Protein AF-A0A821IAI5-F1 (afdb_monomer_lite)

pLDDT: mean 77.14, std 14.46, range [46.03, 96.62]

Sequence (62 aa):
STVEFNNQLQRERLQERKACFDLQTMQIHYPANRQFRLPSYLTKVGSYPLALVPGQYQDSFI

Radius of gyration: 22.67 Å; chains: 1; bounding box: 46×23×57 Å

Foldseek 3Di:
DVVVVVVVVVVCCVPPVQWDQDPVVRDIDGPPPDPPPPPPVVVPPDPPPPCPDPPDDDPPDD

Structure (mmCIF, N/CA/C/O backbone):
data_AF-A0A821IAI5-F1
#
_entry.id   AF-A0A821IAI5-F1
#
loop_
_atom_site.group_PDB
_atom_site.id
_atom_site.type_symbol
_atom_site.label_atom_id
_atom_site.label_alt_id
_atom_site.label_comp_id
_atom_site.label_asym_id
_atom_site.label_entity_id
_atom_site.label_seq_id
_atom_site.pdbx_PDB_ins_code
_atom_site.Cartn_x
_atom_site.Cartn_y
_atom_site.Cartn_z
_atom_site.occupancy
_atom_site.B_iso_or_equiv
_atom_site.auth_seq_id
_atom_site.auth_comp_id
_atom_site.auth_asym_id
_atom_site.auth_atom_id
_atom_site.pdbx_PDB_model_num
ATOM 1 N N . SER A 1 1 ? 16.525 2.658 20.037 1.00 85.31 1 SER A N 1
ATOM 2 C CA . SER A 1 1 ? 17.439 2.253 18.932 1.00 85.31 1 SER A CA 1
ATOM 3 C C . SER A 1 1 ? 16.673 2.128 17.612 1.00 85.31 1 SER A C 1
ATOM 5 O O . SER A 1 1 ? 15.462 1.944 17.650 1.00 85.31 1 SER A O 1
ATOM 7 N N . THR A 1 2 ? 17.329 2.202 16.446 1.00 90.50 2 THR A N 1
ATOM 8 C CA . THR A 1 2 ? 16.705 2.044 15.108 1.00 90.50 2 THR A CA 1
ATOM 9 C C . THR A 1 2 ? 15.904 0.741 14.982 1.00 90.50 2 THR A C 1
ATOM 11 O O . THR A 1 2 ? 14.859 0.700 14.337 1.00 90.50 2 THR A O 1
ATOM 14 N N . VAL A 1 3 ? 16.366 -0.319 15.653 1.00 94.69 3 VAL A N 1
ATOM 15 C CA . VAL A 1 3 ? 15.694 -1.628 15.710 1.00 94.69 3 VAL A CA 1
ATOM 16 C C . VAL A 1 3 ? 14.376 -1.560 16.484 1.00 94.69 3 VAL A C 1
ATOM 18 O O . VAL A 1 3 ? 13.369 -2.109 16.044 1.00 94.69 3 VAL A O 1
ATOM 21 N N . GLU A 1 4 ? 14.355 -0.857 17.615 1.00 94.69 4 GLU A N 1
ATOM 22 C CA . GLU A 1 4 ? 13.151 -0.718 18.442 1.00 94.69 4 GLU A CA 1
ATOM 23 C C . GLU A 1 4 ? 12.074 0.093 17.732 1.00 94.69 4 GLU A C 1
ATOM 25 O O . GLU A 1 4 ? 10.908 -0.290 17.754 1.00 94.69 4 GLU A O 1
ATOM 30 N N . PHE A 1 5 ? 12.476 1.154 17.029 1.00 94.62 5 PHE A N 1
ATOM 31 C CA . PHE A 1 5 ? 11.560 1.944 16.215 1.00 94.62 5 PHE A CA 1
ATOM 32 C C . PHE A 1 5 ? 10.912 1.100 15.108 1.00 94.62 5 PHE A C 1
ATOM 34 O O . PHE A 1 5 ? 9.699 1.151 14.919 1.00 94.62 5 PHE A O 1
ATOM 41 N N . ASN A 1 6 ? 11.694 0.266 14.412 1.00 94.25 6 ASN A N 1
ATOM 42 C CA . ASN A 1 6 ? 11.156 -0.633 13.388 1.00 94.25 6 ASN A CA 1
ATOM 43 C C . ASN A 1 6 ? 10.181 -1.658 13.993 1.00 94.25 6 ASN A C 1
ATOM 45 O O . ASN A 1 6 ? 9.083 -1.849 13.476 1.00 94.25 6 ASN A O 1
ATOM 49 N N . ASN A 1 7 ? 10.533 -2.263 15.131 1.00 94.19 7 ASN A N 1
ATOM 50 C CA . ASN A 1 7 ? 9.643 -3.192 15.830 1.00 94.19 7 ASN A CA 1
ATOM 51 C C . ASN A 1 7 ? 8.328 -2.529 16.251 1.00 94.19 7 ASN A C 1
ATOM 53 O O . ASN A 1 7 ? 7.259 -3.111 16.059 1.00 94.19 7 ASN A O 1
ATOM 57 N N . GLN A 1 8 ? 8.390 -1.308 16.781 1.00 93.81 8 GLN A N 1
ATOM 58 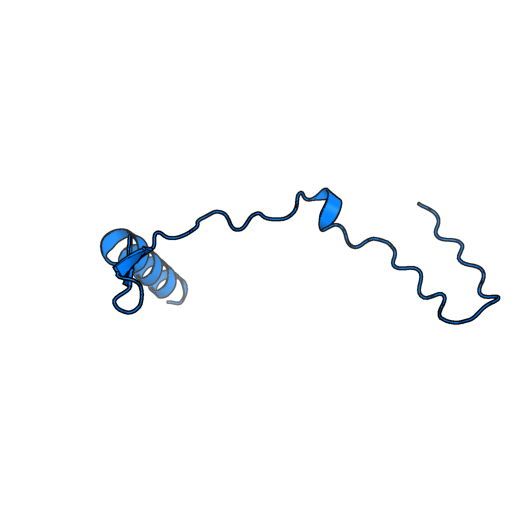C CA . GLN A 1 8 ? 7.201 -0.551 17.151 1.00 93.81 8 GLN A CA 1
ATOM 59 C C . GLN A 1 8 ? 6.321 -0.262 15.927 1.00 93.81 8 GLN A C 1
ATOM 61 O O . GLN A 1 8 ? 5.125 -0.549 15.952 1.00 93.81 8 GLN A O 1
ATOM 66 N N . LEU A 1 9 ? 6.920 0.201 14.829 1.00 91.81 9 LEU A N 1
ATOM 67 C CA . LEU A 1 9 ? 6.220 0.490 13.578 1.00 91.81 9 LEU A CA 1
ATOM 68 C C . LEU A 1 9 ? 5.521 -0.754 13.001 1.00 91.81 9 LEU A C 1
ATOM 70 O O . LEU A 1 9 ? 4.370 -0.684 12.566 1.00 91.81 9 LEU A O 1
ATOM 74 N N . GLN A 1 10 ? 6.196 -1.908 12.999 1.00 89.38 10 GLN A N 1
ATOM 75 C CA . GLN A 1 10 ? 5.602 -3.167 12.540 1.00 89.38 10 GLN A CA 1
ATOM 76 C C . GLN A 1 10 ? 4.449 -3.602 13.444 1.00 89.38 10 GLN A C 1
ATOM 78 O O . GLN A 1 10 ? 3.422 -4.068 12.946 1.00 89.38 10 GLN A O 1
ATOM 83 N N . ARG A 1 11 ? 4.588 -3.420 14.762 1.00 90.81 11 ARG A N 1
ATOM 84 C CA . ARG A 1 11 ? 3.533 -3.738 15.725 1.00 90.81 11 ARG A CA 1
ATOM 85 C C . ARG A 1 11 ? 2.288 -2.884 15.486 1.00 90.81 11 ARG A C 1
ATOM 87 O O . ARG A 1 11 ? 1.207 -3.447 15.355 1.00 90.81 11 ARG A O 1
ATOM 94 N N . GLU A 1 12 ? 2.442 -1.569 15.351 1.00 89.75 12 GLU A N 1
ATOM 95 C CA . GLU A 1 12 ? 1.342 -0.643 15.035 1.00 89.75 12 GLU A CA 1
ATOM 96 C C . GLU A 1 12 ? 0.685 -0.989 13.691 1.00 89.75 12 GLU A C 1
ATOM 98 O O . GLU A 1 12 ? -0.538 -1.087 13.589 1.00 89.75 12 GLU A O 1
ATOM 103 N N . ARG A 1 13 ? 1.488 -1.276 12.655 1.00 85.75 13 ARG A N 1
ATOM 104 C CA . ARG A 1 13 ? 0.978 -1.708 11.346 1.00 85.75 13 ARG A CA 1
ATOM 105 C C . ARG A 1 13 ? 0.116 -2.967 11.457 1.00 85.75 13 ARG A C 1
ATOM 107 O O . ARG A 1 13 ? -0.948 -3.035 10.846 1.00 85.75 13 ARG A O 1
ATOM 114 N N . LEU A 1 14 ? 0.585 -3.968 12.201 1.00 83.81 14 LEU A N 1
ATOM 115 C CA . LEU A 1 14 ? -0.113 -5.240 12.347 1.00 83.81 14 LEU A CA 1
ATOM 116 C C . LEU A 1 14 ? -1.315 -5.155 13.277 1.00 83.81 14 LEU A C 1
ATOM 118 O O . LEU A 1 14 ? -2.238 -5.926 13.076 1.00 83.81 14 LEU A O 1
ATOM 122 N N . GLN A 1 15 ? -1.320 -4.302 14.296 1.00 84.00 15 GLN A N 1
ATOM 123 C CA . GLN A 1 15 ? -2.400 -4.270 15.287 1.00 84.00 15 GLN A CA 1
ATOM 124 C C . GLN A 1 15 ? -3.484 -3.258 14.923 1.00 84.00 15 GLN A C 1
ATOM 126 O O . GLN A 1 15 ? -4.665 -3.581 15.008 1.00 84.00 15 GLN A O 1
ATOM 131 N N . GLU A 1 16 ? -3.088 -2.077 14.459 1.00 77.56 16 GLU A N 1
ATOM 132 C CA . GLU A 1 16 ? -3.982 -0.924 14.332 1.00 77.56 16 GLU A CA 1
ATOM 133 C C . GLU A 1 16 ? -4.327 -0.605 12.874 1.00 77.56 16 GLU A C 1
ATOM 135 O O . GLU A 1 16 ? -5.406 -0.096 12.592 1.00 77.56 16 GLU A O 1
ATOM 140 N N . ARG A 1 17 ? -3.440 -0.931 11.921 1.00 79.94 17 ARG A N 1
ATOM 141 C CA . ARG A 1 17 ? -3.572 -0.529 10.504 1.00 79.94 17 ARG A CA 1
ATOM 142 C C . ARG A 1 17 ? -3.707 -1.717 9.546 1.00 79.94 17 ARG A C 1
ATOM 144 O O . ARG A 1 17 ? -3.194 -1.686 8.428 1.00 79.94 17 ARG A O 1
ATOM 151 N N . LYS A 1 18 ? -4.404 -2.779 9.974 1.00 81.81 18 LYS A N 1
ATOM 152 C CA . LYS A 1 18 ? -4.673 -3.964 9.130 1.00 81.81 18 LYS A CA 1
ATOM 153 C C . LYS A 1 18 ? -5.568 -3.661 7.929 1.00 81.81 18 LYS A C 1
ATOM 155 O O . LYS A 1 18 ? -5.489 -4.374 6.934 1.00 81.81 18 LYS A O 1
ATOM 160 N N . ALA A 1 19 ? -6.430 -2.659 8.044 1.00 86.19 19 ALA A N 1
ATOM 161 C CA . ALA A 1 19 ? -7.307 -2.194 6.983 1.00 86.19 19 ALA A CA 1
ATOM 162 C C . ALA A 1 19 ? -7.620 -0.710 7.203 1.00 86.19 19 ALA A C 1
ATOM 164 O O . ALA A 1 19 ? -7.641 -0.252 8.345 1.00 86.19 19 ALA A O 1
ATOM 165 N N . CYS A 1 20 ? -7.852 0.031 6.124 1.00 89.38 20 CYS A N 1
ATOM 166 C CA . CYS A 1 20 ? -8.210 1.444 6.166 1.00 89.38 20 CYS A CA 1
ATOM 167 C C . CYS A 1 20 ? -9.521 1.653 5.412 1.00 89.38 20 CYS A C 1
ATOM 169 O O . CYS A 1 20 ? -9.620 1.274 4.246 1.00 89.38 20 CYS A O 1
ATOM 171 N N . PHE A 1 21 ? -10.519 2.243 6.067 1.00 92.81 21 PHE A N 1
ATOM 172 C CA . PHE A 1 21 ? -11.743 2.656 5.393 1.00 92.81 21 PHE A CA 1
ATOM 173 C C . PHE A 1 21 ? -11.525 4.020 4.742 1.00 92.81 21 PHE A C 1
ATOM 175 O O . PHE A 1 21 ? -11.260 5.009 5.425 1.00 92.81 21 PHE A O 1
ATOM 182 N N . ASP A 1 22 ? -11.614 4.058 3.421 1.00 94.06 22 ASP A N 1
ATOM 183 C CA . ASP A 1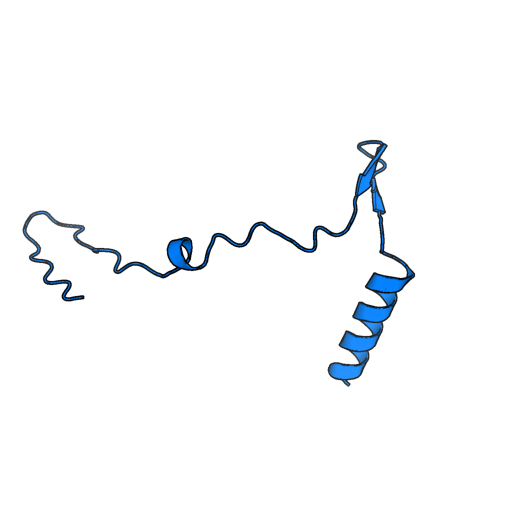 22 ? -11.457 5.268 2.633 1.00 94.06 22 ASP A CA 1
ATOM 184 C C . ASP A 1 22 ? -12.798 5.988 2.504 1.00 94.06 22 ASP A C 1
ATOM 186 O O . ASP A 1 22 ? -13.738 5.493 1.883 1.00 94.06 22 ASP A O 1
ATOM 190 N N . LEU A 1 23 ? -12.870 7.180 3.095 1.00 94.81 23 LEU A N 1
ATOM 191 C CA . LEU A 1 23 ? -14.076 8.000 3.114 1.00 94.81 23 LEU A CA 1
ATOM 192 C C . LEU A 1 23 ? -14.407 8.616 1.750 1.00 94.81 23 LEU A C 1
ATOM 194 O O . LEU A 1 23 ? -15.558 8.968 1.512 1.00 94.81 23 LEU A O 1
ATOM 198 N N . GLN A 1 24 ? -13.438 8.759 0.847 1.00 96.62 24 GLN A N 1
ATOM 199 C CA . GLN A 1 24 ? -13.708 9.323 -0.473 1.00 96.62 24 GLN A CA 1
ATOM 200 C C . GLN A 1 24 ? -14.421 8.308 -1.378 1.00 96.62 24 GLN A C 1
ATOM 202 O O . GLN A 1 24 ? -15.255 8.691 -2.197 1.00 96.62 24 GLN A O 1
ATOM 207 N N . THR A 1 25 ? -14.106 7.018 -1.231 1.00 95.69 25 THR A N 1
ATOM 208 C CA . THR A 1 25 ? -14.611 5.938 -2.101 1.00 95.69 25 THR A CA 1
ATOM 209 C C . THR A 1 25 ? -15.552 4.963 -1.396 1.00 95.69 25 THR A C 1
ATOM 211 O O . THR A 1 25 ? -16.170 4.129 -2.055 1.00 95.69 25 THR A O 1
ATOM 214 N N . MET A 1 26 ? -15.683 5.066 -0.069 1.00 94.69 26 MET A N 1
ATOM 215 C CA . MET A 1 26 ? -16.416 4.128 0.791 1.00 94.69 26 MET A CA 1
ATOM 216 C C . MET A 1 26 ? -15.914 2.682 0.647 1.00 94.69 26 MET A C 1
ATOM 218 O O . MET A 1 26 ? -16.677 1.724 0.783 1.00 94.69 26 MET A O 1
ATOM 222 N N . GLN A 1 27 ? -14.619 2.512 0.365 1.00 94.50 27 GLN A N 1
ATOM 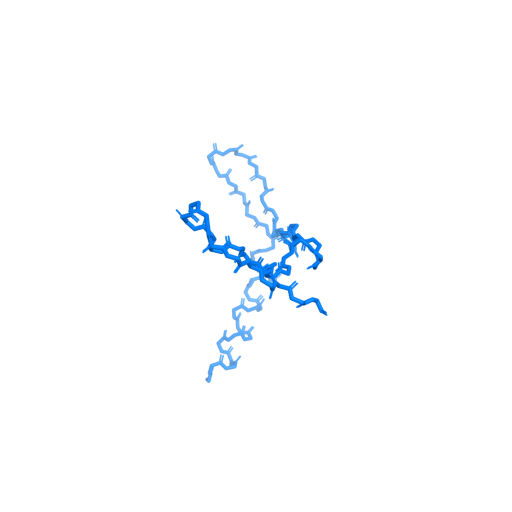223 C CA . GLN A 1 27 ? -13.974 1.212 0.195 1.00 94.50 27 GLN A CA 1
ATOM 224 C C . GLN A 1 27 ? -13.038 0.897 1.359 1.00 94.50 27 GLN A C 1
ATOM 226 O O . GLN A 1 27 ? -12.415 1.776 1.950 1.00 94.50 27 GLN A O 1
ATOM 231 N N . ILE A 1 28 ? -12.912 -0.390 1.679 1.00 92.62 28 ILE A N 1
ATOM 232 C CA . ILE A 1 28 ? -11.953 -0.869 2.674 1.00 92.62 28 ILE A CA 1
ATOM 233 C C . ILE A 1 28 ? -10.684 -1.310 1.945 1.00 92.62 28 ILE A C 1
ATOM 235 O O . ILE A 1 28 ? -10.686 -2.296 1.207 1.00 92.62 28 ILE A O 1
ATOM 239 N N . HIS A 1 29 ? -9.587 -0.597 2.182 1.00 89.31 29 HIS A N 1
ATOM 240 C CA . HIS A 1 29 ? -8.265 -0.941 1.675 1.00 89.31 29 HIS A CA 1
ATOM 241 C C . HIS A 1 29 ? -7.560 -1.891 2.632 1.00 89.31 29 HIS A C 1
ATOM 243 O O . HIS A 1 29 ? -7.456 -1.627 3.830 1.00 89.31 29 HIS A O 1
ATOM 249 N N . TYR A 1 30 ? -7.001 -2.963 2.085 1.00 88.19 30 TYR A N 1
ATOM 250 C CA . TYR A 1 30 ? -6.118 -3.876 2.804 1.00 88.19 30 TYR A CA 1
ATOM 251 C C . TYR A 1 30 ? -4.682 -3.694 2.309 1.00 88.19 30 TYR A C 1
ATOM 253 O O . TYR A 1 30 ? -4.475 -3.373 1.135 1.00 88.19 30 TYR A O 1
ATOM 261 N N . PRO A 1 31 ? -3.664 -3.915 3.160 1.00 83.50 31 PRO A N 1
ATOM 262 C CA . PRO A 1 31 ? -2.278 -3.862 2.733 1.00 83.50 31 PRO A CA 1
ATOM 263 C C . PRO A 1 31 ? -2.047 -4.901 1.636 1.00 83.50 31 PRO A C 1
ATOM 265 O O . PRO A 1 31 ? -2.057 -6.111 1.874 1.00 83.50 31 PRO A O 1
ATOM 268 N N . ALA A 1 32 ? -1.802 -4.417 0.422 1.00 76.00 32 ALA A N 1
ATOM 269 C CA . ALA A 1 32 ? -1.394 -5.247 -0.693 1.00 76.00 32 ALA A CA 1
ATOM 270 C C . ALA A 1 32 ? 0.044 -5.724 -0.442 1.00 76.00 32 ALA A C 1
ATOM 272 O O . ALA A 1 32 ? 1.014 -5.121 -0.891 1.00 76.00 32 ALA A O 1
ATOM 273 N N . ASN A 1 33 ? 0.206 -6.839 0.275 1.00 66.12 33 ASN A N 1
ATOM 274 C CA . ASN A 1 33 ? 1.516 -7.463 0.530 1.00 66.12 33 ASN A CA 1
ATOM 275 C C . ASN A 1 33 ? 2.193 -8.014 -0.739 1.00 66.12 33 ASN A C 1
ATOM 277 O O . ASN A 1 33 ? 3.225 -8.681 -0.674 1.00 66.12 33 ASN A O 1
ATOM 281 N N . ARG A 1 34 ? 1.594 -7.783 -1.902 1.00 58.69 34 ARG A N 1
ATOM 282 C CA . ARG A 1 34 ? 2.038 -8.274 -3.192 1.00 58.69 34 ARG A CA 1
ATOM 283 C C . ARG A 1 34 ? 1.724 -7.195 -4.213 1.00 58.69 34 ARG A C 1
ATOM 285 O O . ARG A 1 34 ? 0.780 -7.321 -4.982 1.00 58.69 34 ARG A O 1
ATOM 292 N N . GLN A 1 35 ? 2.537 -6.142 -4.253 1.00 59.44 35 GLN A N 1
ATOM 293 C CA . GLN A 1 35 ? 2.812 -5.597 -5.577 1.00 59.44 35 GLN A CA 1
ATOM 294 C C . GLN A 1 35 ? 3.264 -6.786 -6.422 1.00 59.44 35 GLN A C 1
ATOM 296 O O . GLN A 1 35 ? 4.088 -7.585 -5.957 1.00 59.44 35 GLN A O 1
ATOM 301 N N . PHE A 1 36 ? 2.666 -6.949 -7.599 1.00 60.41 36 PHE A N 1
ATOM 302 C CA . PHE A 1 36 ? 3.141 -7.895 -8.592 1.00 60.41 36 PHE A CA 1
ATOM 303 C C . PHE A 1 36 ? 4.576 -7.492 -8.916 1.00 60.41 36 PHE A C 1
ATOM 305 O O . PHE A 1 36 ? 4.827 -6.654 -9.777 1.00 60.41 36 PHE A O 1
ATOM 312 N N . ARG A 1 37 ? 5.533 -8.025 -8.150 1.00 67.69 37 ARG A N 1
ATOM 313 C CA . ARG A 1 37 ? 6.933 -7.960 -8.522 1.00 67.69 37 ARG A CA 1
ATOM 314 C C . ARG A 1 37 ? 6.971 -8.677 -9.849 1.00 67.69 37 ARG A C 1
ATOM 316 O O . ARG A 1 37 ? 6.605 -9.854 -9.916 1.00 67.69 37 ARG A O 1
ATOM 323 N N . LEU A 1 38 ? 7.320 -7.924 -10.888 1.00 73.88 38 LEU A N 1
ATOM 324 C CA . LEU A 1 38 ? 7.592 -8.491 -12.192 1.00 73.88 38 LEU A CA 1
ATOM 325 C C . LEU A 1 38 ? 8.461 -9.734 -11.958 1.00 73.88 38 LEU A C 1
ATOM 327 O O . LEU A 1 38 ? 9.391 -9.677 -11.141 1.00 73.88 38 LEU A O 1
ATOM 331 N N . PRO A 1 39 ? 8.123 -10.872 -12.577 1.00 77.75 39 PRO A N 1
ATOM 332 C CA . PRO A 1 39 ? 8.950 -12.057 -12.494 1.00 77.75 39 PRO A CA 1
ATOM 333 C C . PRO A 1 39 ? 10.421 -11.701 -12.697 1.00 77.75 39 PRO A C 1
ATOM 335 O O . PRO A 1 39 ? 10.734 -10.858 -13.534 1.00 77.75 39 PRO A O 1
ATOM 338 N N . SER A 1 40 ? 11.323 -12.342 -11.950 1.00 73.44 40 SER A N 1
ATOM 339 C CA . SER A 1 40 ? 12.746 -11.969 -11.938 1.00 73.44 40 SER A CA 1
ATOM 340 C C . SER A 1 40 ? 13.354 -11.868 -13.344 1.00 73.44 40 SER A C 1
ATOM 342 O O . SER A 1 40 ? 14.213 -11.026 -13.572 1.00 73.44 40 SER A O 1
ATOM 344 N N . TYR A 1 41 ? 12.872 -12.660 -14.309 1.00 75.94 41 TYR A N 1
ATOM 345 C CA . TYR A 1 41 ? 13.315 -12.609 -15.704 1.00 75.94 41 TYR A CA 1
ATOM 346 C C . TYR A 1 41 ? 12.972 -11.297 -16.441 1.00 75.94 41 TYR A C 1
ATOM 348 O O . TYR A 1 41 ? 13.684 -10.952 -17.374 1.00 75.94 41 TYR A O 1
ATOM 356 N N . LEU A 1 42 ? 11.940 -10.556 -16.018 1.00 72.69 42 LEU A N 1
ATOM 357 C CA . LEU A 1 42 ? 11.542 -9.248 -16.567 1.00 72.69 42 LEU A CA 1
ATOM 358 C C . LEU A 1 42 ? 12.202 -8.062 -15.856 1.00 72.69 42 LEU A C 1
ATOM 360 O O . LEU A 1 42 ? 12.176 -6.951 -16.372 1.00 72.69 42 LEU A O 1
ATOM 364 N N . THR A 1 43 ? 12.770 -8.274 -14.667 1.00 74.69 43 THR A N 1
ATOM 365 C CA . THR A 1 43 ? 13.494 -7.238 -13.909 1.00 74.69 43 THR A CA 1
ATOM 366 C C . THR A 1 43 ? 15.004 -7.355 -14.041 1.00 74.69 43 THR A C 1
ATOM 368 O O . THR A 1 43 ? 15.732 -6.567 -13.439 1.00 74.69 43 THR A O 1
ATOM 371 N N . LYS A 1 44 ? 15.504 -8.368 -14.759 1.00 74.88 44 LYS A N 1
ATOM 372 C CA . LYS A 1 44 ? 16.924 -8.434 -15.098 1.00 74.88 44 LYS A CA 1
ATOM 373 C C . LYS A 1 44 ? 17.247 -7.213 -15.949 1.00 74.88 44 LYS A C 1
ATOM 375 O O . LYS A 1 44 ? 16.578 -6.971 -16.950 1.00 74.88 44 LYS A O 1
ATOM 380 N N . VAL A 1 45 ? 18.262 -6.456 -15.542 1.00 71.69 45 VAL A N 1
ATOM 381 C CA . VAL A 1 45 ? 18.843 -5.408 -16.380 1.00 71.69 45 VAL A CA 1
ATOM 382 C C . VAL A 1 45 ? 19.380 -6.115 -17.621 1.00 71.69 45 VAL A C 1
ATOM 384 O O . VAL A 1 45 ? 20.396 -6.801 -17.554 1.00 71.69 45 VAL A O 1
ATOM 387 N N . GLY A 1 46 ? 18.634 -6.049 -18.724 1.00 67.69 46 GLY A N 1
ATOM 388 C CA . GLY A 1 46 ? 19.137 -6.497 -20.014 1.00 67.69 46 GLY A CA 1
ATOM 389 C C . GLY A 1 46 ? 20.314 -5.616 -20.418 1.00 67.69 46 GLY A C 1
ATOM 390 O O . GLY A 1 46 ? 20.376 -4.449 -20.023 1.00 67.69 46 GLY A O 1
ATOM 391 N N . SER A 1 47 ? 21.241 -6.159 -21.203 1.00 67.94 47 SER A N 1
ATOM 392 C CA . SER A 1 47 ? 22.282 -5.366 -21.855 1.00 67.94 47 SER A CA 1
ATOM 393 C C . SER A 1 47 ? 21.599 -4.398 -22.816 1.00 67.94 47 SER A C 1
ATOM 395 O O . SER A 1 47 ? 21.316 -4.756 -23.952 1.00 67.94 47 SER A O 1
ATOM 397 N N . TYR A 1 48 ? 21.234 -3.210 -22.337 1.00 58.56 48 TYR A N 1
ATOM 398 C CA . TYR A 1 48 ? 20.620 -2.170 -23.151 1.00 58.56 48 TYR A CA 1
ATOM 399 C C . TYR A 1 48 ? 21.639 -1.764 -24.225 1.00 58.56 48 TYR A C 1
ATOM 401 O O . TYR A 1 48 ? 22.694 -1.229 -23.866 1.00 58.56 48 TYR A O 1
ATOM 409 N N . PRO A 1 49 ? 21.401 -2.040 -25.522 1.00 62.94 49 PRO A N 1
ATOM 410 C CA . PRO A 1 49 ? 22.347 -1.639 -26.545 1.00 62.94 49 PRO A CA 1
ATOM 411 C C . PRO A 1 49 ? 22.183 -0.133 -26.766 1.00 62.94 49 PRO A C 1
ATOM 413 O O . PRO A 1 49 ? 21.231 0.323 -2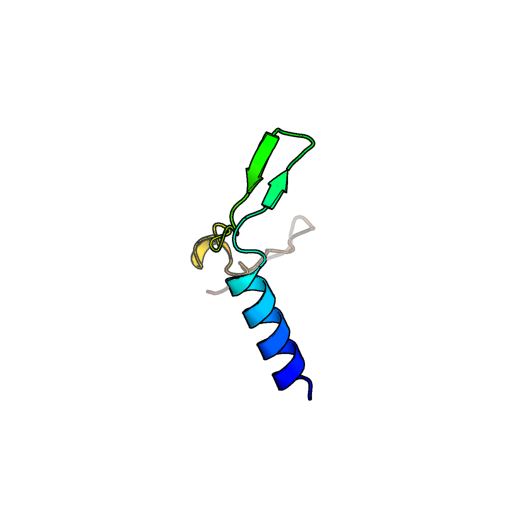7.397 1.00 62.94 49 PRO A O 1
ATOM 416 N N . LEU A 1 50 ? 23.108 0.657 -26.217 1.00 58.09 50 LEU A N 1
ATOM 417 C CA . LEU A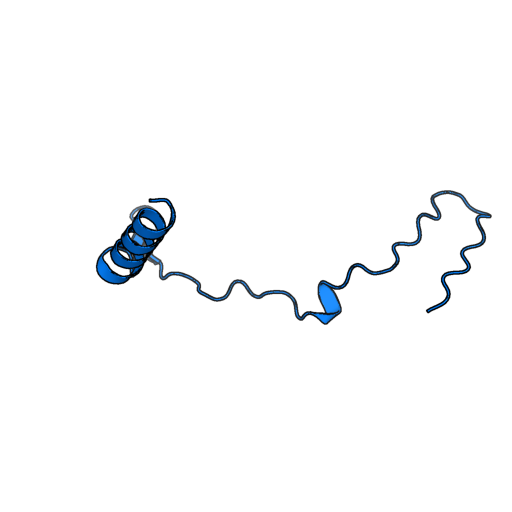 1 50 ? 23.247 2.089 -26.501 1.00 58.09 50 LEU A CA 1
ATOM 418 C C . LEU A 1 50 ? 23.845 2.296 -27.904 1.00 58.09 50 LEU A C 1
ATOM 420 O O . LEU A 1 50 ? 24.892 2.920 -28.041 1.00 58.09 50 LEU A O 1
ATOM 424 N N . ALA A 1 51 ? 23.196 1.796 -28.953 1.00 61.28 51 ALA A N 1
ATOM 425 C CA . ALA A 1 51 ? 23.528 2.194 -30.318 1.00 61.28 51 ALA A CA 1
ATOM 426 C C . ALA A 1 51 ? 22.645 3.389 -30.702 1.00 61.28 51 ALA A C 1
ATOM 428 O O . ALA A 1 51 ? 21.613 3.247 -31.353 1.00 61.28 51 ALA A O 1
ATOM 429 N N . LEU A 1 52 ? 23.024 4.582 -30.235 1.00 58.31 52 LEU A N 1
ATOM 430 C CA . LEU A 1 52 ? 22.342 5.838 -30.579 1.00 58.31 52 LEU A CA 1
ATOM 431 C C . LEU A 1 52 ? 22.700 6.327 -31.995 1.00 58.31 52 LEU A C 1
ATOM 433 O O . LEU A 1 52 ? 22.118 7.302 -32.466 1.00 58.31 52 LEU A O 1
ATOM 437 N N . VAL A 1 53 ? 23.656 5.675 -32.671 1.00 60.53 53 VAL A N 1
ATOM 438 C CA . VAL A 1 53 ? 24.184 6.100 -33.973 1.00 60.53 53 VAL A CA 1
ATOM 439 C C . VAL A 1 53 ? 24.239 4.919 -34.957 1.00 60.53 53 VAL A C 1
ATOM 441 O O . VAL A 1 53 ? 24.816 3.878 -34.629 1.00 60.53 53 VAL A O 1
ATOM 44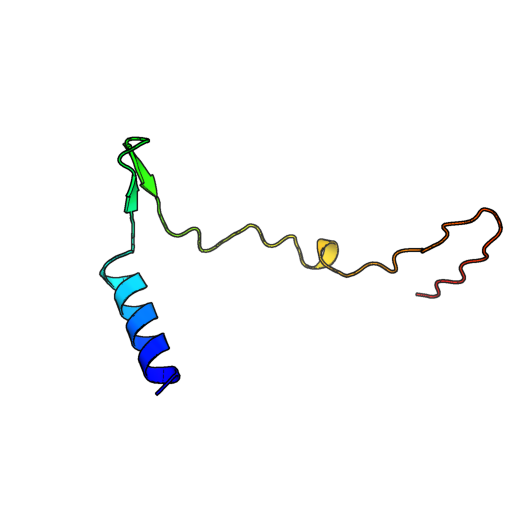4 N N . PRO A 1 54 ? 23.701 5.064 -36.184 1.00 54.69 54 PRO A N 1
ATOM 445 C CA . PRO A 1 54 ? 23.859 4.069 -37.243 1.00 54.69 54 PRO A CA 1
ATOM 446 C C . PRO A 1 54 ? 25.345 3.834 -37.563 1.00 54.69 54 PRO A C 1
ATOM 448 O O . PRO A 1 54 ? 26.058 4.774 -37.906 1.00 54.69 54 PRO A O 1
ATOM 451 N N . GLY A 1 55 ? 25.814 2.585 -37.455 1.00 64.38 55 GLY A N 1
ATOM 452 C CA . GLY A 1 55 ? 27.211 2.196 -37.711 1.00 64.38 55 GLY A CA 1
ATOM 453 C C . GLY A 1 55 ? 28.023 1.784 -36.476 1.00 64.38 55 GLY A C 1
ATOM 454 O O . GLY A 1 55 ? 29.181 1.400 -36.620 1.00 64.38 55 GLY A O 1
ATOM 455 N N . GLN A 1 56 ? 27.447 1.816 -35.271 1.00 64.44 56 GLN A N 1
ATOM 456 C CA . GLN A 1 56 ? 28.100 1.260 -34.081 1.00 64.44 56 GLN A CA 1
ATOM 457 C C . GLN A 1 56 ? 27.970 -0.274 -34.055 1.00 64.44 56 GLN A C 1
ATOM 459 O O . GLN A 1 56 ? 26.863 -0.807 -34.020 1.00 64.44 56 GLN A O 1
ATOM 464 N N . TYR A 1 57 ? 29.102 -0.983 -34.081 1.00 60.41 57 TYR A N 1
ATOM 465 C CA . TYR A 1 57 ? 29.161 -2.438 -33.907 1.00 60.41 57 TYR A CA 1
ATOM 466 C C . TYR A 1 57 ? 28.984 -2.771 -32.416 1.00 60.41 57 TYR A C 1
ATOM 468 O O . TYR A 1 57 ? 29.729 -2.256 -31.581 1.00 60.41 57 TYR A O 1
ATOM 476 N N . GLN A 1 58 ? 27.995 -3.598 -32.073 1.00 61.81 58 GLN A N 1
ATOM 477 C CA . GLN A 1 58 ? 27.701 -4.003 -30.695 1.00 61.81 58 GLN A CA 1
ATOM 478 C C . GLN A 1 58 ? 27.969 -5.504 -30.546 1.00 61.81 58 GLN A C 1
ATOM 480 O O . GLN A 1 58 ? 27.074 -6.323 -30.739 1.00 61.81 58 GLN A O 1
ATOM 485 N N . ASP A 1 59 ? 29.191 -5.866 -30.160 1.00 57.53 59 ASP A N 1
ATOM 486 C CA . ASP A 1 59 ? 29.501 -7.223 -29.706 1.00 57.53 59 ASP A CA 1
ATOM 487 C C . ASP A 1 59 ? 29.048 -7.376 -28.247 1.00 57.53 59 ASP A C 1
ATOM 489 O O . ASP A 1 59 ? 29.834 -7.288 -27.303 1.00 57.53 59 ASP A O 1
ATOM 493 N N . SER A 1 60 ? 27.745 -7.558 -28.030 1.00 54.00 60 SER A N 1
ATOM 494 C CA . SER A 1 60 ? 27.269 -8.045 -26.735 1.00 54.00 60 SER A CA 1
ATOM 495 C C . SER A 1 60 ? 27.392 -9.567 -26.711 1.00 54.00 60 SER A C 1
ATOM 497 O O . SER A 1 60 ? 26.465 -10.273 -27.107 1.00 54.00 60 SER A O 1
ATOM 499 N N . PHE A 1 61 ? 28.543 -10.073 -26.272 1.00 51.75 61 PHE A N 1
ATOM 500 C CA . PHE A 1 61 ? 28.689 -11.485 -25.924 1.00 51.75 61 PHE A CA 1
ATOM 501 C C . PHE A 1 61 ? 27.902 -11.779 -24.638 1.00 51.75 61 PHE A C 1
ATOM 503 O O . PHE A 1 61 ? 28.010 -11.042 -23.655 1.00 51.75 61 PHE A O 1
ATOM 510 N N . ILE A 1 62 ? 27.074 -12.825 -24.700 1.00 46.03 62 ILE A N 1
ATOM 511 C CA . ILE A 1 62 ? 26.375 -13.440 -23.561 1.00 46.03 62 ILE A CA 1
ATOM 512 C C . ILE A 1 62 ? 27.361 -14.317 -22.795 1.00 46.03 62 ILE A C 1
ATOM 514 O O . ILE A 1 62 ? 28.136 -15.030 -23.472 1.00 46.03 62 ILE A O 1
#

Secondary structure (DSSP, 8-state):
-HHHHHHHHHHHHHHT-S-EEETTTTEEE---S------HHHHS--------STT-------

Organism: NCBI:txid392030